Protein AF-A0A1N7HZ70-F1 (afdb_monomer_lite)

Organism: NCBI:txid297244

Structure (mmCIF, N/CA/C/O backbone):
data_AF-A0A1N7HZ70-F1
#
_entry.id   AF-A0A1N7HZ70-F1
#
loop_
_atom_site.group_PDB
_atom_site.id
_atom_site.type_symbol
_atom_site.label_atom_id
_atom_site.label_alt_id
_atom_site.label_comp_id
_atom_site.label_asym_id
_atom_site.label_entity_id
_atom_site.label_seq_id
_atom_site.pdbx_PDB_ins_code
_atom_site.Cartn_x
_atom_site.Cartn_y
_atom_site.Cartn_z
_atom_site.occupancy
_atom_site.B_iso_or_equiv
_atom_site.auth_seq_id
_atom_site.auth_comp_id
_atom_site.auth_asym_id
_atom_site.auth_atom_id
_atom_site.pdbx_PDB_model_num
ATOM 1 N N . MET A 1 1 ? 10.809 -0.707 -25.237 1.00 49.06 1 MET A N 1
ATOM 2 C CA . MET A 1 1 ? 11.426 -2.054 -25.265 1.00 49.06 1 MET A CA 1
ATOM 3 C C . MET A 1 1 ? 12.940 -1.877 -25.260 1.00 49.06 1 MET A C 1
ATOM 5 O O . MET A 1 1 ? 13.448 -1.190 -26.133 1.00 49.06 1 MET A O 1
ATOM 9 N N . ASN A 1 2 ? 13.636 -2.346 -24.221 1.00 50.31 2 ASN A N 1
ATOM 10 C CA . ASN A 1 2 ? 15.027 -1.954 -23.946 1.00 50.31 2 ASN A CA 1
ATOM 11 C C . ASN A 1 2 ? 16.032 -2.781 -24.780 1.00 50.31 2 ASN A C 1
ATOM 13 O O . ASN A 1 2 ? 15.792 -3.960 -25.032 1.00 50.31 2 ASN A O 1
ATOM 17 N N . PHE A 1 3 ? 17.158 -2.195 -25.198 1.00 44.47 3 PHE A N 1
ATOM 18 C CA . PHE A 1 3 ? 18.121 -2.816 -26.132 1.00 44.47 3 PHE A CA 1
ATOM 19 C C . PHE A 1 3 ? 18.704 -4.144 -25.607 1.00 44.47 3 PHE A C 1
ATOM 21 O O . PHE A 1 3 ? 18.918 -5.093 -26.362 1.00 44.47 3 PHE A O 1
ATOM 28 N N . LEU A 1 4 ? 18.863 -4.253 -24.285 1.00 51.62 4 LEU A N 1
ATOM 29 C CA . LEU A 1 4 ? 19.286 -5.480 -23.601 1.00 51.62 4 LEU A CA 1
ATOM 30 C C . LEU A 1 4 ? 18.269 -6.626 -23.745 1.00 51.62 4 LEU A C 1
ATOM 32 O O . LEU A 1 4 ? 18.661 -7.782 -23.876 1.00 51.62 4 LEU A O 1
ATOM 36 N N . PHE A 1 5 ? 16.974 -6.309 -23.800 1.00 54.50 5 PHE A N 1
ATOM 37 C CA . PHE A 1 5 ? 15.899 -7.290 -23.970 1.00 54.50 5 PHE A CA 1
ATOM 38 C C . PHE A 1 5 ? 15.893 -7.880 -25.388 1.00 54.50 5 PHE A C 1
ATOM 40 O O . PHE A 1 5 ? 15.730 -9.084 -25.568 1.00 54.50 5 PHE A O 1
ATOM 47 N N . VAL A 1 6 ? 16.163 -7.047 -26.399 1.00 58.22 6 VAL A N 1
ATOM 48 C CA . VAL A 1 6 ? 16.262 -7.489 -27.801 1.00 58.22 6 VAL A CA 1
ATOM 49 C C . VAL A 1 6 ? 17.454 -8.432 -28.001 1.00 58.22 6 VAL A C 1
ATOM 51 O O . VAL A 1 6 ? 17.326 -9.445 -28.685 1.00 58.22 6 VAL A O 1
ATOM 54 N N . ASN A 1 7 ? 18.597 -8.147 -27.371 1.00 52.94 7 ASN A N 1
ATOM 55 C CA . ASN A 1 7 ? 19.783 -9.006 -27.462 1.00 52.94 7 ASN A CA 1
ATOM 56 C C . ASN A 1 7 ? 19.639 -10.315 -26.673 1.00 52.94 7 ASN A C 1
ATOM 58 O O . ASN A 1 7 ? 20.138 -11.349 -27.114 1.00 52.94 7 ASN A O 1
ATOM 62 N N . TYR A 1 8 ? 18.915 -10.303 -25.552 1.00 56.62 8 TYR A N 1
ATOM 63 C CA . TYR A 1 8 ? 18.588 -11.521 -24.810 1.00 56.62 8 TYR A CA 1
ATOM 64 C C . TYR A 1 8 ? 17.701 -12.465 -25.637 1.00 56.62 8 TYR A C 1
ATOM 66 O O . TYR A 1 8 ? 18.025 -13.641 -25.788 1.00 56.62 8 TYR A O 1
ATOM 74 N N . ILE A 1 9 ? 16.647 -11.939 -26.274 1.00 57.56 9 ILE A N 1
ATOM 75 C CA . ILE A 1 9 ? 15.760 -12.740 -27.134 1.00 57.56 9 ILE A CA 1
ATOM 76 C C . ILE A 1 9 ? 16.488 -13.261 -28.379 1.00 57.56 9 ILE A C 1
ATOM 78 O O . ILE A 1 9 ? 16.2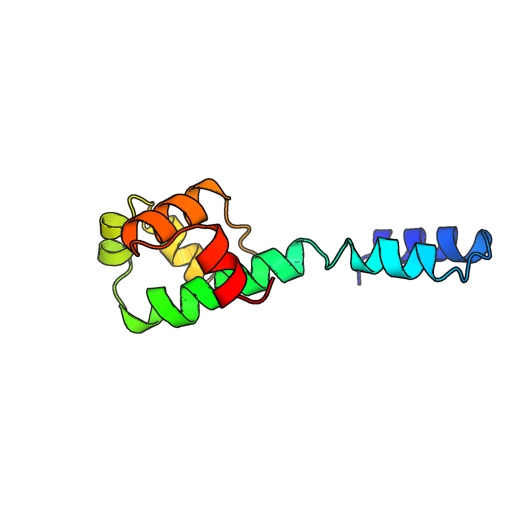98 -14.417 -28.758 1.00 57.56 9 ILE A O 1
ATOM 82 N N . LYS A 1 10 ? 17.371 -12.460 -28.991 1.00 55.66 10 LYS A N 1
ATOM 83 C CA . LYS A 1 10 ? 18.198 -12.927 -30.115 1.00 55.66 10 LYS A CA 1
ATOM 84 C C . LYS A 1 10 ? 19.112 -14.093 -29.727 1.00 55.66 10 LYS A C 1
ATOM 86 O O . LYS A 1 10 ? 19.223 -15.032 -30.504 1.00 55.66 10 LYS A O 1
ATOM 91 N N . ASN A 1 11 ? 19.708 -14.073 -28.533 1.00 53.09 11 ASN A N 1
ATOM 92 C CA . ASN A 1 11 ? 20.528 -15.189 -28.047 1.00 53.09 11 ASN A CA 1
ATOM 93 C C . ASN A 1 11 ? 19.704 -16.449 -27.723 1.00 53.09 11 ASN A C 1
ATOM 95 O O . ASN A 1 11 ? 20.196 -17.558 -27.907 1.00 53.09 11 ASN A O 1
ATOM 99 N N . ILE A 1 12 ? 18.445 -16.301 -27.302 1.00 52.47 12 ILE A N 1
ATOM 100 C CA . ILE A 1 12 ? 17.541 -17.433 -27.034 1.00 52.47 12 ILE A CA 1
ATOM 101 C C . ILE A 1 12 ? 17.091 -18.125 -28.326 1.00 52.47 12 ILE A C 1
ATOM 103 O O . ILE A 1 12 ? 17.045 -19.353 -28.383 1.00 52.47 12 ILE A O 1
ATOM 107 N N . LEU A 1 13 ? 16.800 -17.360 -29.382 1.00 50.25 13 LEU A N 1
ATOM 108 C CA . LEU A 1 13 ? 16.359 -17.914 -30.668 1.00 50.25 13 LEU A CA 1
ATOM 109 C C . LEU A 1 13 ? 17.444 -18.749 -31.375 1.00 50.25 13 LEU A C 1
ATOM 111 O O . LEU A 1 13 ? 17.103 -19.616 -32.173 1.00 50.25 13 LEU A O 1
ATOM 115 N N . ILE A 1 14 ? 18.728 -18.546 -31.051 1.00 53.72 14 ILE A N 1
ATOM 116 C CA . ILE A 1 14 ? 19.850 -19.339 -31.590 1.00 53.72 14 ILE A CA 1
ATOM 117 C C . ILE A 1 14 ? 19.877 -20.767 -31.007 1.00 53.72 14 ILE A C 1
ATOM 119 O O . ILE A 1 14 ? 20.376 -21.681 -31.657 1.00 53.72 14 ILE A O 1
ATOM 123 N N . PHE A 1 15 ? 19.301 -20.994 -29.820 1.00 49.72 15 PHE A N 1
ATOM 124 C CA . PHE A 1 15 ? 19.361 -22.286 -29.120 1.00 49.72 15 PHE A CA 1
ATOM 125 C C . PHE A 1 15 ? 18.147 -23.206 -29.329 1.00 49.72 15 PHE A C 1
ATOM 127 O O . PHE A 1 15 ? 18.128 -24.304 -28.783 1.00 49.72 15 PHE A O 1
ATOM 134 N N . GLY A 1 16 ? 17.149 -22.815 -30.129 1.00 49.88 16 GLY A N 1
ATOM 135 C CA . GLY A 1 16 ? 16.119 -23.746 -30.615 1.00 49.88 16 GLY A CA 1
ATOM 136 C C . GLY A 1 16 ? 15.247 -24.430 -29.548 1.00 49.88 16 GLY A C 1
ATOM 137 O O . GLY A 1 16 ? 14.753 -25.526 -29.791 1.00 49.88 16 GLY A O 1
ATOM 138 N N . PHE A 1 17 ? 15.018 -23.822 -28.381 1.00 49.28 17 PHE A N 1
ATOM 139 C CA . PHE A 1 17 ? 14.158 -24.408 -27.343 1.00 49.28 17 PHE A CA 1
ATOM 140 C C . PHE A 1 17 ? 12.756 -23.784 -27.331 1.00 49.28 17 PHE A C 1
ATOM 142 O O . PHE A 1 17 ? 12.451 -22.924 -26.509 1.00 49.28 17 PHE A O 1
ATOM 149 N N . GLN A 1 18 ? 11.854 -24.280 -28.184 1.00 57.50 18 GLN A N 1
ATOM 150 C CA . GLN A 1 18 ? 10.412 -24.207 -27.908 1.00 57.50 18 GLN A CA 1
ATOM 151 C C . GLN A 1 18 ? 10.034 -25.312 -26.912 1.00 57.50 18 GLN A C 1
ATOM 153 O O . GLN A 1 18 ? 9.374 -26.284 -27.262 1.00 57.50 18 GLN A O 1
ATOM 158 N N . SER A 1 19 ? 10.514 -25.213 -25.669 1.00 58.25 19 SER A N 1
ATOM 159 C CA . SER A 1 19 ? 10.091 -26.134 -24.610 1.00 58.25 19 SER A CA 1
ATOM 160 C C . SER A 1 19 ? 9.084 -25.456 -23.686 1.00 58.25 19 SER A C 1
ATOM 162 O O . SER A 1 19 ? 9.304 -24.340 -23.214 1.00 58.25 19 SER A O 1
ATOM 164 N N . GLU A 1 20 ? 8.004 -26.168 -23.371 1.00 59.16 20 GLU A N 1
ATOM 165 C CA . GLU A 1 20 ? 7.035 -25.828 -22.316 1.00 59.16 20 GLU A CA 1
ATOM 166 C C . GLU A 1 20 ? 7.719 -25.511 -20.971 1.00 59.16 20 GLU A C 1
ATOM 168 O O . GLU A 1 20 ? 7.230 -24.711 -20.178 1.00 59.16 20 GLU A O 1
ATOM 173 N N . ILE A 1 21 ? 8.896 -26.097 -20.721 1.00 62.69 21 ILE A N 1
ATOM 174 C CA . ILE A 1 21 ? 9.731 -25.831 -19.543 1.00 62.69 21 ILE A CA 1
ATOM 175 C C . ILE A 1 21 ? 10.261 -24.395 -19.550 1.00 62.69 21 ILE A C 1
ATOM 177 O O . ILE A 1 21 ? 10.201 -23.730 -18.520 1.00 62.69 21 ILE A O 1
ATOM 181 N N . PHE A 1 22 ? 10.731 -23.887 -20.692 1.00 58.12 22 PHE A N 1
ATOM 182 C CA . PHE A 1 22 ? 11.203 -22.506 -20.797 1.00 58.12 22 PHE A CA 1
ATOM 183 C C . PHE A 1 22 ? 10.052 -21.512 -20.606 1.00 58.12 22 PHE A C 1
ATOM 185 O O . PHE A 1 22 ? 10.201 -20.558 -19.853 1.00 58.12 22 PHE A O 1
ATOM 192 N N . LEU A 1 23 ? 8.872 -21.786 -21.178 1.00 54.41 23 LEU A N 1
ATOM 193 C CA . LEU A 1 23 ? 7.665 -20.983 -20.936 1.00 54.41 23 LEU A CA 1
ATOM 194 C C . LEU A 1 23 ? 7.231 -21.019 -19.463 1.00 54.41 23 LEU A C 1
ATOM 196 O O . LEU A 1 23 ? 6.891 -19.981 -18.907 1.00 54.41 23 LEU A O 1
ATOM 200 N N . ARG A 1 24 ? 7.304 -22.173 -18.787 1.00 55.06 24 ARG A N 1
ATOM 201 C CA . ARG A 1 24 ? 7.035 -22.284 -17.340 1.00 55.06 24 ARG A CA 1
ATOM 202 C C . ARG A 1 24 ? 8.065 -21.554 -16.480 1.00 55.06 24 ARG A C 1
ATOM 204 O O . ARG A 1 24 ? 7.681 -20.951 -15.486 1.00 55.06 24 ARG A O 1
ATOM 211 N N . ILE A 1 25 ? 9.342 -21.562 -16.862 1.00 59.31 25 ILE A N 1
ATOM 212 C CA . ILE A 1 25 ? 10.395 -20.784 -16.192 1.00 59.31 25 ILE A CA 1
ATOM 213 C C . ILE A 1 25 ? 10.187 -19.285 -16.436 1.00 59.31 25 ILE A C 1
ATOM 215 O O . ILE A 1 25 ? 10.272 -18.508 -15.494 1.00 59.31 25 ILE A O 1
ATOM 219 N N . CYS A 1 26 ? 9.818 -18.865 -17.646 1.00 54.09 26 CYS A N 1
ATOM 220 C CA . CYS A 1 26 ? 9.418 -17.484 -17.916 1.00 54.09 26 CYS A CA 1
ATOM 221 C C . CYS A 1 26 ? 8.157 -17.080 -17.136 1.00 54.09 26 CYS A C 1
ATOM 223 O O . CYS A 1 26 ? 8.101 -15.963 -16.644 1.00 54.09 26 CYS A O 1
ATOM 225 N N . ASN A 1 27 ? 7.190 -17.983 -16.949 1.00 51.88 27 ASN A N 1
ATOM 226 C CA . ASN A 1 27 ? 5.995 -17.746 -16.129 1.00 51.88 27 ASN A CA 1
ATOM 227 C C . ASN A 1 27 ? 6.283 -17.760 -14.614 1.00 51.88 27 ASN A C 1
ATOM 229 O O . ASN A 1 27 ? 5.534 -17.153 -13.856 1.00 51.88 27 ASN A O 1
ATOM 233 N N . LEU A 1 28 ? 7.367 -18.405 -14.157 1.00 53.75 28 LEU A N 1
ATOM 234 C CA . LEU A 1 28 ? 7.899 -18.230 -12.794 1.00 53.75 28 LEU A CA 1
ATOM 235 C C . LEU A 1 28 ? 8.461 -16.813 -12.589 1.00 53.75 28 LEU A C 1
ATOM 237 O O . LEU A 1 28 ? 8.472 -16.311 -11.469 1.00 53.75 28 LEU A O 1
ATOM 241 N N . PHE A 1 29 ? 8.864 -16.151 -13.675 1.00 50.59 29 PHE A N 1
ATOM 242 C CA . PHE A 1 29 ? 9.129 -14.720 -13.737 1.00 50.59 29 PHE A CA 1
ATOM 243 C C . PHE A 1 29 ? 7.931 -13.985 -14.354 1.00 50.59 29 PHE A C 1
ATOM 245 O O . PHE A 1 29 ? 8.106 -13.242 -15.322 1.00 50.59 29 PHE A O 1
ATOM 252 N N . VAL A 1 30 ? 6.723 -14.092 -13.768 1.00 55.12 30 VAL A N 1
ATOM 253 C CA . VAL A 1 30 ? 5.849 -12.898 -13.748 1.00 55.12 30 VAL A CA 1
ATOM 254 C C . VAL A 1 30 ? 6.794 -11.769 -13.352 1.00 55.12 30 VAL A C 1
ATOM 256 O O . VAL A 1 30 ? 7.392 -11.879 -12.275 1.00 55.12 30 VAL A O 1
ATOM 259 N N . PRO A 1 31 ? 7.102 -10.808 -14.245 1.00 63.41 31 PRO A N 1
ATOM 260 C CA . PRO A 1 31 ? 8.277 -9.978 -14.045 1.00 63.41 31 PRO A CA 1
ATOM 261 C C . PRO A 1 31 ? 8.095 -9.333 -12.679 1.00 63.41 31 PRO A C 1
ATOM 263 O O . PRO A 1 31 ? 7.017 -8.811 -12.425 1.00 63.41 31 PRO A O 1
ATOM 266 N N . MET A 1 32 ? 9.068 -9.433 -11.762 1.00 62.91 32 MET A N 1
ATOM 267 C CA . MET A 1 32 ? 8.896 -8.942 -10.378 1.00 62.91 32 MET A CA 1
ATOM 268 C C . MET A 1 32 ? 8.341 -7.505 -10.327 1.00 62.91 32 MET A C 1
ATOM 270 O O . MET A 1 32 ? 7.679 -7.121 -9.368 1.00 62.91 32 MET A O 1
ATOM 274 N N . ILE A 1 33 ? 8.565 -6.747 -11.403 1.00 74.69 33 ILE A N 1
ATOM 275 C CA . ILE A 1 33 ? 7.975 -5.446 -11.720 1.00 74.69 33 ILE A CA 1
ATOM 276 C C . ILE A 1 33 ? 6.434 -5.468 -11.698 1.00 74.69 33 ILE A C 1
ATOM 278 O O . ILE A 1 33 ? 5.838 -4.615 -11.053 1.00 74.69 33 ILE A O 1
ATOM 282 N N . GLU A 1 34 ? 5.793 -6.437 -12.347 1.00 84.94 34 GLU A N 1
ATOM 283 C CA . GLU A 1 34 ? 4.336 -6.607 -12.409 1.00 84.94 34 GLU A CA 1
ATOM 284 C C . GLU A 1 34 ? 3.746 -6.944 -11.035 1.00 84.94 34 GLU A C 1
ATOM 286 O O . GLU A 1 34 ? 2.762 -6.342 -10.611 1.00 84.94 34 GLU A O 1
ATOM 291 N N . ALA A 1 35 ? 4.379 -7.856 -10.288 1.00 89.06 35 ALA A N 1
ATOM 292 C CA . ALA A 1 35 ? 3.948 -8.188 -8.929 1.00 89.06 35 ALA A CA 1
ATOM 293 C C . ALA A 1 35 ? 4.082 -6.978 -7.989 1.00 89.06 35 ALA A C 1
ATOM 295 O O . ALA A 1 35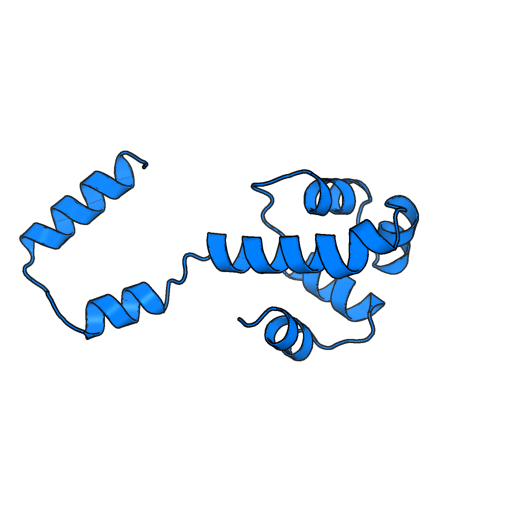 ? 3.145 -6.650 -7.261 1.00 89.06 35 ALA A O 1
ATOM 296 N N . ASN A 1 36 ? 5.214 -6.267 -8.047 1.00 93.56 36 ASN A N 1
ATOM 297 C CA . ASN A 1 36 ? 5.403 -5.020 -7.310 1.00 93.56 36 ASN A CA 1
ATOM 298 C C . ASN A 1 36 ? 4.338 -3.984 -7.692 1.00 93.56 36 ASN A C 1
ATOM 300 O O . ASN A 1 36 ? 3.758 -3.355 -6.809 1.00 93.56 36 ASN A O 1
ATOM 304 N N . ARG A 1 37 ? 4.047 -3.819 -8.988 1.00 94.75 37 ARG A N 1
ATOM 305 C CA . ARG A 1 37 ? 3.070 -2.833 -9.456 1.00 94.75 37 ARG A CA 1
ATOM 306 C C . ARG A 1 37 ? 1.676 -3.126 -8.909 1.00 94.75 37 ARG A C 1
ATOM 308 O O . ARG A 1 37 ? 1.084 -2.224 -8.317 1.00 94.75 37 ARG A O 1
ATOM 315 N N . LYS A 1 38 ? 1.224 -4.384 -8.985 1.00 96.00 38 LYS A N 1
ATOM 316 C CA . LYS A 1 38 ? -0.048 -4.838 -8.397 1.00 96.00 38 LYS A CA 1
ATOM 317 C C . LYS A 1 38 ? -0.127 -4.577 -6.897 1.00 96.00 38 LYS A C 1
ATOM 319 O O . LYS A 1 38 ? -1.132 -4.068 -6.415 1.00 96.00 38 LYS A O 1
ATOM 324 N N . ILE A 1 39 ? 0.944 -4.875 -6.157 1.00 97.38 39 ILE A N 1
ATOM 325 C CA . ILE A 1 39 ? 1.022 -4.610 -4.713 1.00 97.38 39 ILE A CA 1
ATOM 326 C C . ILE A 1 39 ? 0.856 -3.113 -4.425 1.00 97.38 39 ILE A C 1
ATOM 328 O O . ILE A 1 39 ? 0.057 -2.738 -3.567 1.00 97.38 39 ILE A O 1
ATOM 332 N N . VAL A 1 40 ? 1.614 -2.250 -5.111 1.00 98.19 40 VAL A N 1
ATOM 333 C CA . VAL A 1 40 ? 1.583 -0.803 -4.848 1.00 98.19 40 VAL A CA 1
ATOM 334 C C . VAL A 1 40 ? 0.235 -0.202 -5.249 1.00 98.19 40 VAL A C 1
ATOM 336 O O . VAL A 1 40 ? -0.290 0.620 -4.504 1.00 98.19 40 VAL A O 1
ATOM 339 N N . GLU A 1 41 ? -0.346 -0.620 -6.377 1.00 97.94 41 GLU A N 1
ATOM 340 C CA . GLU A 1 41 ? -1.682 -0.173 -6.809 1.00 97.94 41 GLU A CA 1
ATOM 341 C C . GLU A 1 41 ? -2.768 -0.607 -5.839 1.00 97.94 41 GLU A C 1
ATOM 343 O O . GLU A 1 41 ? -3.546 0.235 -5.411 1.00 97.94 41 GLU A O 1
ATOM 348 N N . PHE A 1 42 ? -2.758 -1.865 -5.394 1.00 98.56 42 PHE A N 1
ATOM 349 C CA . PHE A 1 42 ? -3.711 -2.335 -4.394 1.00 98.56 42 PHE A CA 1
ATOM 350 C C . PHE A 1 42 ? -3.644 -1.485 -3.118 1.00 98.56 42 PHE A C 1
ATOM 352 O O . PHE A 1 42 ? -4.657 -0.984 -2.640 1.00 98.56 42 PHE A O 1
ATOM 359 N N . ILE A 1 43 ? -2.439 -1.270 -2.573 1.00 98.62 43 ILE A N 1
ATOM 360 C CA . ILE A 1 43 ? -2.253 -0.445 -1.368 1.00 98.62 43 ILE A CA 1
ATOM 361 C C . ILE A 1 43 ? -2.750 0.987 -1.613 1.00 98.62 43 ILE A C 1
ATOM 363 O O . ILE A 1 43 ? -3.402 1.574 -0.744 1.00 98.62 43 ILE A O 1
ATOM 367 N N . ARG A 1 44 ? -2.436 1.563 -2.778 1.00 98.69 44 ARG A N 1
ATOM 368 C CA . ARG A 1 44 ? -2.855 2.914 -3.158 1.00 98.69 44 ARG A CA 1
ATOM 369 C C . ARG A 1 44 ? -4.377 3.025 -3.210 1.00 98.69 44 ARG A C 1
ATOM 371 O O . ARG A 1 44 ? -4.930 3.888 -2.530 1.00 98.69 44 ARG A O 1
ATOM 378 N N . ASP A 1 45 ? -5.017 2.174 -3.999 1.00 98.50 45 ASP A N 1
ATOM 379 C CA . ASP A 1 45 ? -6.423 2.301 -4.383 1.00 98.50 45 ASP A CA 1
ATOM 380 C C . ASP A 1 45 ? -7.359 1.877 -3.252 1.00 98.50 45 ASP A C 1
ATOM 382 O O . ASP A 1 45 ? -8.348 2.556 -2.988 1.00 98.50 45 ASP A O 1
ATOM 386 N N . GLU A 1 46 ? -6.997 0.833 -2.505 1.00 98.31 46 GLU A N 1
ATOM 387 C CA . GLU A 1 46 ? -7.835 0.320 -1.421 1.00 98.31 46 GLU A CA 1
ATOM 388 C C . GLU A 1 46 ? -7.609 1.055 -0.099 1.00 98.31 46 GLU A C 1
ATOM 390 O O . GLU A 1 46 ? -8.520 1.150 0.728 1.00 98.31 46 GLU A O 1
ATOM 395 N N . TRP A 1 47 ? -6.395 1.559 0.163 1.00 98.12 47 TRP A N 1
ATOM 396 C CA . TRP A 1 47 ? -6.045 2.032 1.507 1.00 98.12 47 TRP A CA 1
ATOM 397 C C . TRP A 1 47 ? -5.536 3.470 1.589 1.00 98.12 47 TRP A C 1
ATOM 399 O O . TRP A 1 47 ? -5.888 4.153 2.552 1.00 98.12 47 TRP A O 1
ATOM 409 N N . VAL A 1 48 ? -4.723 3.944 0.641 1.00 98.19 48 VAL A N 1
ATOM 410 C CA . VAL A 1 48 ? -4.164 5.310 0.707 1.00 98.19 48 VAL A CA 1
ATOM 411 C C . VAL A 1 48 ? -5.166 6.345 0.198 1.00 98.19 48 VAL A C 1
ATOM 413 O O . VAL A 1 48 ? -5.449 7.315 0.903 1.00 98.19 48 VAL A O 1
ATOM 416 N N . ILE A 1 49 ? -5.717 6.147 -1.005 1.00 97.88 49 ILE A N 1
ATOM 417 C CA . ILE A 1 49 ? -6.677 7.073 -1.624 1.00 97.88 49 ILE A CA 1
ATOM 418 C C . ILE A 1 49 ? -7.942 7.215 -0.765 1.00 97.88 49 ILE A C 1
ATOM 420 O O . ILE A 1 49 ? -8.299 8.359 -0.478 1.00 97.88 49 ILE A O 1
ATOM 424 N N . PRO A 1 50 ? -8.578 6.130 -0.272 1.00 98.12 50 PRO A N 1
ATOM 425 C CA . PRO A 1 50 ? -9.804 6.258 0.516 1.00 98.12 50 PRO A CA 1
ATOM 426 C C . PRO A 1 50 ? -9.600 6.969 1.856 1.00 98.12 50 PRO A C 1
ATOM 428 O O . PRO A 1 50 ? -10.497 7.667 2.320 1.00 98.12 50 PRO A O 1
ATOM 431 N N . LEU A 1 51 ? -8.421 6.835 2.479 1.00 97.12 51 LEU A N 1
ATOM 432 C CA . LEU A 1 51 ? -8.109 7.575 3.705 1.00 97.12 51 LEU A CA 1
ATOM 433 C C . LEU A 1 51 ? -7.883 9.072 3.432 1.00 97.12 51 LEU A C 1
ATOM 435 O O . LEU A 1 51 ? -8.157 9.898 4.300 1.00 97.12 51 LEU A O 1
ATOM 439 N N . ASN A 1 52 ? -7.354 9.416 2.251 1.00 94.69 52 ASN A N 1
ATOM 440 C CA . ASN A 1 52 ? -7.071 10.781 1.795 1.00 94.69 52 ASN A CA 1
ATOM 441 C C . ASN A 1 52 ? -6.291 11.651 2.807 1.00 94.69 52 ASN A C 1
ATOM 443 O O . ASN A 1 52 ? -6.482 12.862 2.910 1.00 94.69 52 ASN A O 1
ATOM 447 N N . ASN A 1 53 ? -5.400 11.031 3.581 1.00 98.00 53 ASN A N 1
ATOM 448 C CA . ASN A 1 53 ? -4.548 11.722 4.542 1.00 98.00 53 ASN A CA 1
ATOM 449 C C . ASN A 1 53 ? -3.207 10.992 4.667 1.00 98.00 53 ASN A C 1
ATOM 451 O O . ASN A 1 53 ? -3.092 9.975 5.356 1.00 98.00 53 ASN A O 1
ATOM 455 N N . ASN A 1 54 ? -2.186 11.523 3.992 1.00 98.12 54 ASN A N 1
ATOM 456 C CA . ASN A 1 54 ? -0.876 10.882 3.902 1.00 98.12 54 ASN A CA 1
ATOM 457 C C . ASN A 1 54 ? -0.181 10.781 5.264 1.00 98.12 54 ASN A C 1
ATOM 459 O O . ASN A 1 54 ? 0.367 9.731 5.592 1.00 98.12 54 ASN A O 1
ATOM 463 N N . SER A 1 55 ? -0.216 11.852 6.062 1.00 98.44 55 SER A N 1
ATOM 464 C CA . SER A 1 55 ? 0.439 11.894 7.373 1.00 98.44 55 SER A CA 1
ATOM 465 C C . SER A 1 55 ? -0.218 10.917 8.347 1.00 98.44 55 SER A C 1
ATOM 467 O O . SER A 1 55 ? 0.477 10.198 9.059 1.00 98.44 55 SER A O 1
ATOM 469 N N . LYS A 1 56 ? -1.554 10.817 8.332 1.00 98.50 56 LYS A N 1
ATOM 470 C CA . LYS A 1 56 ? -2.270 9.824 9.140 1.00 98.50 56 LYS A CA 1
ATOM 471 C C . LYS A 1 56 ? -1.932 8.398 8.709 1.00 98.50 56 LYS A C 1
ATOM 473 O O . LYS A 1 56 ? -1.606 7.584 9.565 1.00 98.50 56 LYS A O 1
ATOM 478 N N . PHE A 1 57 ? -1.945 8.107 7.405 1.00 98.62 57 PHE A N 1
ATOM 479 C CA . PHE A 1 57 ? -1.564 6.782 6.908 1.00 98.62 57 PHE A CA 1
ATOM 480 C C . PHE A 1 57 ? -0.146 6.402 7.352 1.00 98.62 57 PHE A C 1
ATOM 482 O O . PHE A 1 57 ? 0.096 5.275 7.777 1.00 98.62 57 PHE A O 1
ATOM 489 N N . ALA A 1 58 ? 0.783 7.353 7.260 1.00 98.62 58 ALA A N 1
ATOM 490 C CA . ALA A 1 58 ? 2.174 7.184 7.648 1.00 98.62 58 ALA A CA 1
ATOM 491 C C . ALA A 1 58 ? 2.320 6.832 9.136 1.00 98.62 58 ALA A C 1
ATOM 493 O O . ALA A 1 58 ? 2.987 5.854 9.473 1.00 98.62 58 ALA A O 1
ATOM 494 N N . LEU A 1 59 ? 1.638 7.581 10.009 1.00 98.56 59 LEU A N 1
ATOM 495 C CA . LEU A 1 59 ? 1.637 7.355 11.455 1.00 98.56 59 LEU A CA 1
ATOM 496 C C . LEU A 1 59 ? 1.000 6.013 11.831 1.00 98.56 59 LEU A C 1
ATOM 498 O O . LEU A 1 59 ? 1.619 5.235 12.553 1.00 98.56 59 LEU A O 1
ATOM 502 N N . ASP A 1 60 ? -0.186 5.714 11.293 1.00 98.44 60 ASP A N 1
ATOM 503 C CA . ASP A 1 60 ? -0.940 4.492 11.609 1.00 98.44 60 ASP A CA 1
ATOM 504 C C . ASP A 1 60 ? -0.159 3.211 11.234 1.00 98.44 60 ASP A C 1
ATOM 506 O O . ASP A 1 60 ? -0.338 2.165 11.856 1.00 98.44 60 ASP A O 1
ATOM 510 N N . HIS A 1 61 ? 0.737 3.288 10.240 1.00 98.44 61 HIS A N 1
ATOM 511 C CA . HIS A 1 61 ? 1.530 2.151 9.760 1.00 98.44 61 HIS A CA 1
ATOM 512 C C . HIS A 1 61 ? 3.035 2.282 10.050 1.00 98.44 61 HIS A C 1
ATOM 514 O O . HIS A 1 61 ? 3.815 1.466 9.565 1.00 98.44 61 HIS A O 1
ATOM 520 N N . ASN A 1 62 ? 3.471 3.272 10.836 1.00 98.00 62 ASN A N 1
ATOM 521 C CA . ASN A 1 62 ? 4.883 3.504 11.171 1.00 98.00 62 ASN A CA 1
ATOM 522 C C . ASN A 1 62 ? 5.816 3.534 9.934 1.00 98.00 62 ASN A C 1
ATOM 524 O O . ASN A 1 62 ? 6.832 2.832 9.864 1.00 98.00 62 ASN A O 1
ATOM 528 N N . ILE A 1 63 ? 5.450 4.313 8.918 1.00 98.38 63 ILE A N 1
ATOM 529 C CA . ILE A 1 63 ? 6.250 4.553 7.705 1.00 98.38 63 ILE A CA 1
ATOM 530 C C . ILE A 1 63 ? 6.403 6.055 7.469 1.00 98.38 63 ILE A C 1
ATOM 532 O O . ILE A 1 63 ? 5.647 6.850 8.012 1.00 98.38 63 ILE A O 1
ATOM 536 N N . ASP A 1 64 ? 7.356 6.461 6.632 1.00 98.25 64 ASP A N 1
ATOM 537 C CA . ASP A 1 64 ? 7.517 7.880 6.305 1.00 98.25 64 ASP A CA 1
ATOM 538 C C . ASP A 1 64 ? 6.382 8.380 5.406 1.00 98.25 64 ASP A C 1
ATOM 540 O O . ASP A 1 64 ? 6.000 7.714 4.441 1.00 98.25 64 ASP A O 1
ATOM 544 N N . GLU A 1 65 ? 5.928 9.617 5.610 1.00 98.31 65 GLU A N 1
ATOM 545 C CA . GLU A 1 65 ? 4.949 10.247 4.712 1.00 98.31 65 GLU A CA 1
ATOM 546 C C . GLU A 1 65 ? 5.448 10.293 3.256 1.00 98.31 65 GLU A C 1
ATOM 548 O O . GLU A 1 65 ? 4.678 10.099 2.315 1.00 98.31 65 GLU A O 1
ATOM 553 N N . LYS A 1 66 ? 6.764 10.450 3.047 1.00 98.44 66 LYS A N 1
ATOM 554 C CA . LYS A 1 66 ? 7.394 10.354 1.720 1.00 98.44 66 LYS A CA 1
ATOM 555 C C . LYS A 1 66 ? 7.147 8.994 1.055 1.00 98.44 66 LYS A C 1
ATOM 557 O O . LYS A 1 66 ? 7.021 8.919 -0.164 1.00 98.44 66 LYS A O 1
ATOM 562 N N . THR A 1 67 ? 7.087 7.917 1.831 1.00 98.56 67 THR A N 1
ATOM 563 C CA . THR A 1 67 ? 6.758 6.577 1.330 1.00 98.56 67 THR A CA 1
ATOM 564 C C . THR A 1 67 ? 5.302 6.507 0.887 1.00 98.56 67 THR A C 1
ATOM 566 O O . THR A 1 67 ? 5.039 5.989 -0.192 1.00 98.56 67 THR A O 1
ATOM 569 N N . VAL A 1 68 ? 4.379 7.115 1.636 1.00 98.75 68 VAL A N 1
ATOM 570 C CA . VAL A 1 68 ? 2.962 7.208 1.240 1.00 98.75 68 VAL A CA 1
ATOM 571 C C . VAL A 1 68 ? 2.797 7.984 -0.068 1.00 98.75 68 VAL A C 1
ATOM 573 O O . VAL A 1 68 ? 2.095 7.530 -0.966 1.00 98.75 68 VAL A O 1
ATOM 576 N N . ARG A 1 69 ? 3.508 9.109 -0.222 1.00 98.56 69 ARG A N 1
ATOM 577 C CA . ARG A 1 69 ? 3.513 9.885 -1.475 1.00 98.56 69 ARG A CA 1
ATOM 578 C C . ARG A 1 69 ? 4.042 9.071 -2.659 1.00 98.56 69 ARG A C 1
ATOM 580 O O . ARG A 1 69 ? 3.438 9.093 -3.718 1.00 98.56 69 ARG A O 1
ATOM 587 N N . ARG A 1 70 ? 5.114 8.289 -2.478 1.00 98.62 70 ARG A N 1
ATOM 588 C CA . ARG A 1 70 ? 5.618 7.387 -3.534 1.00 98.62 70 ARG A CA 1
ATOM 589 C C . ARG A 1 70 ? 4.615 6.293 -3.903 1.00 98.62 70 ARG A C 1
ATOM 591 O O . ARG A 1 70 ? 4.422 6.029 -5.078 1.00 98.62 70 ARG A O 1
ATOM 598 N N . ILE A 1 71 ? 3.936 5.694 -2.923 1.00 98.44 71 ILE A N 1
ATOM 599 C CA . ILE A 1 71 ? 2.866 4.717 -3.191 1.00 98.44 71 ILE A CA 1
ATOM 600 C C . ILE A 1 71 ? 1.752 5.343 -4.044 1.00 98.44 71 ILE A C 1
ATOM 602 O O . ILE A 1 71 ? 1.217 4.686 -4.935 1.00 98.44 71 ILE A O 1
ATOM 606 N N . LYS A 1 72 ? 1.416 6.608 -3.773 1.00 97.62 72 LYS A N 1
ATOM 607 C CA . LYS A 1 72 ? 0.340 7.325 -4.455 1.00 97.62 72 LYS A CA 1
ATOM 608 C C . LYS A 1 72 ? 0.715 7.773 -5.870 1.00 97.62 72 LYS A C 1
ATOM 610 O O . LYS A 1 72 ? -0.060 7.536 -6.792 1.00 97.62 72 LYS A O 1
ATOM 615 N N . ASP A 1 73 ? 1.886 8.389 -6.018 1.00 96.94 73 ASP A N 1
ATOM 616 C CA . ASP A 1 73 ? 2.208 9.228 -7.176 1.00 96.94 73 ASP A CA 1
ATOM 617 C C . ASP A 1 73 ? 3.381 8.695 -8.029 1.00 96.94 73 ASP A C 1
ATOM 619 O O . ASP A 1 73 ? 3.566 9.148 -9.154 1.00 96.94 73 ASP A O 1
ATOM 623 N N . ASP A 1 74 ? 4.193 7.752 -7.530 1.00 97.38 74 ASP A N 1
ATOM 624 C CA . ASP A 1 74 ? 5.355 7.218 -8.260 1.00 97.38 74 ASP A CA 1
ATOM 625 C C . ASP A 1 74 ? 5.011 5.891 -8.967 1.00 97.38 74 ASP A C 1
ATOM 627 O O . ASP A 1 74 ? 4.898 4.813 -8.370 1.00 97.38 74 ASP A O 1
ATOM 631 N N . GLU A 1 75 ? 4.853 5.980 -10.289 1.00 93.31 75 GLU A N 1
ATOM 632 C CA . GLU A 1 75 ? 4.511 4.865 -11.181 1.00 93.31 75 GLU A CA 1
ATOM 633 C C . GLU A 1 75 ? 5.569 3.752 -11.194 1.00 93.31 75 GLU A C 1
ATOM 635 O O . GLU A 1 75 ? 5.240 2.588 -11.436 1.00 93.31 75 GLU A O 1
ATOM 640 N N . ASN A 1 76 ? 6.824 4.074 -10.868 1.00 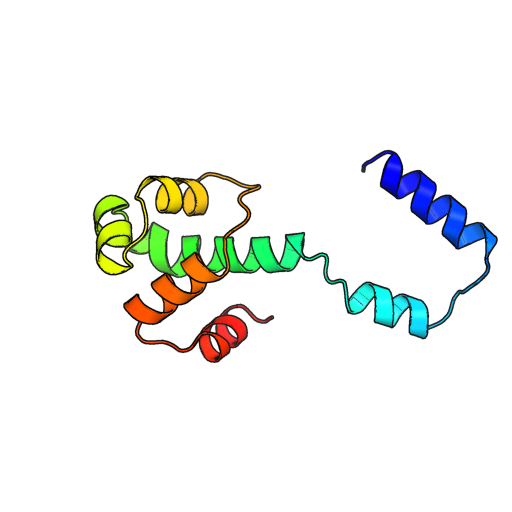94.12 76 ASN A N 1
ATOM 641 C CA . ASN A 1 76 ? 7.945 3.135 -10.894 1.00 94.12 76 ASN A CA 1
ATOM 642 C C . ASN A 1 76 ? 8.393 2.704 -9.490 1.00 94.12 76 ASN A C 1
ATOM 644 O O . ASN A 1 76 ? 9.393 1.987 -9.352 1.00 94.12 76 ASN A O 1
ATOM 648 N N . TYR A 1 77 ? 7.664 3.112 -8.447 1.00 96.94 77 TYR A N 1
ATOM 649 C CA . TYR A 1 77 ? 8.059 2.870 -7.069 1.00 96.94 77 TYR A CA 1
ATOM 650 C C . TYR A 1 77 ? 8.212 1.376 -6.762 1.00 96.94 77 TYR A C 1
ATOM 652 O O . TYR A 1 77 ? 7.279 0.590 -6.923 1.00 96.94 77 TYR A O 1
ATOM 660 N N . GLN A 1 78 ? 9.394 0.997 -6.272 1.00 95.50 78 GLN A N 1
ATOM 661 C CA . GLN A 1 78 ? 9.674 -0.345 -5.765 1.00 95.50 78 GLN A CA 1
ATOM 662 C C . GLN A 1 78 ? 9.479 -0.355 -4.250 1.00 95.50 78 GLN A C 1
ATOM 664 O O . GLN A 1 78 ? 10.257 0.254 -3.506 1.00 95.50 78 GLN A O 1
ATOM 669 N N . ILE A 1 79 ? 8.419 -1.016 -3.789 1.00 96.38 79 ILE A N 1
ATOM 670 C CA . ILE A 1 79 ? 8.092 -1.059 -2.367 1.00 96.38 79 ILE A CA 1
ATOM 671 C C . ILE A 1 79 ? 8.941 -2.120 -1.661 1.00 96.38 79 ILE A C 1
ATOM 673 O O . ILE A 1 79 ? 9.084 -3.252 -2.117 1.00 96.38 79 ILE A O 1
ATOM 677 N N . ALA A 1 80 ? 9.522 -1.758 -0.518 1.00 96.12 80 ALA A N 1
ATOM 678 C CA . ALA A 1 80 ? 10.273 -2.709 0.290 1.00 96.12 80 ALA A CA 1
ATOM 679 C C . ALA A 1 80 ? 9.317 -3.657 1.031 1.00 96.12 80 ALA A C 1
ATOM 681 O O . ALA A 1 80 ? 8.295 -3.223 1.565 1.00 96.12 80 ALA A O 1
ATOM 682 N N . LEU A 1 81 ? 9.696 -4.932 1.168 1.00 95.81 81 LEU A N 1
ATOM 683 C CA . LEU A 1 81 ? 8.911 -5.925 1.915 1.00 95.81 81 LEU A CA 1
ATOM 684 C C . LEU A 1 81 ? 8.588 -5.464 3.346 1.00 95.81 81 LEU A C 1
ATOM 686 O O . LEU A 1 81 ? 7.466 -5.634 3.814 1.00 95.81 81 LEU A O 1
ATOM 690 N N . LEU A 1 82 ? 9.542 -4.814 4.020 1.00 97.38 82 LEU A N 1
ATOM 691 C CA . LEU A 1 82 ? 9.338 -4.263 5.362 1.00 97.38 82 LEU A CA 1
ATOM 692 C C . LEU A 1 82 ? 8.192 -3.238 5.405 1.00 97.38 82 LEU A C 1
ATOM 694 O O . LEU A 1 82 ? 7.419 -3.223 6.361 1.00 97.38 82 LEU A O 1
ATOM 698 N N . THR A 1 83 ? 8.054 -2.400 4.375 1.00 98.56 83 THR 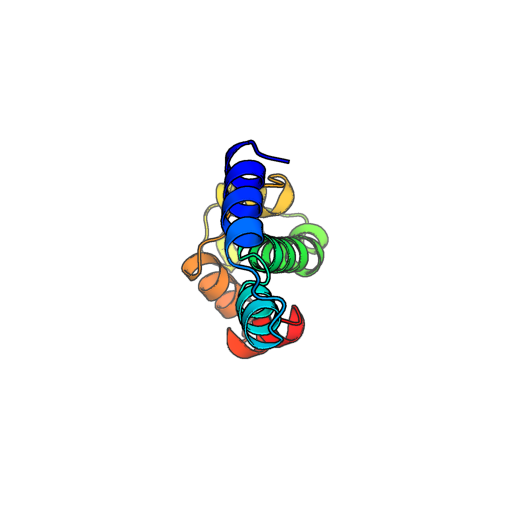A N 1
ATOM 699 C CA . THR A 1 83 ? 6.945 -1.444 4.256 1.00 98.56 83 THR A CA 1
ATOM 700 C C . THR A 1 83 ? 5.616 -2.182 4.128 1.00 98.56 83 THR A C 1
ATOM 702 O O . THR A 1 83 ? 4.675 -1.848 4.841 1.00 98.56 83 THR A O 1
ATOM 705 N N . ILE A 1 84 ? 5.551 -3.229 3.297 1.00 98.50 84 ILE A N 1
ATOM 706 C CA . ILE A 1 84 ? 4.350 -4.067 3.158 1.00 98.50 84 ILE A CA 1
ATOM 707 C C . ILE A 1 84 ? 3.984 -4.701 4.506 1.00 98.50 84 ILE A C 1
ATOM 709 O O . ILE A 1 84 ? 2.833 -4.625 4.926 1.00 98.50 84 ILE A O 1
ATOM 713 N N . MET A 1 85 ? 4.959 -5.277 5.218 1.00 98.25 85 MET A N 1
ATOM 714 C CA . MET A 1 85 ? 4.740 -5.906 6.526 1.00 98.25 85 MET A CA 1
ATOM 715 C C . MET A 1 85 ? 4.190 -4.920 7.559 1.00 98.25 85 MET A C 1
ATOM 717 O O . MET A 1 85 ? 3.256 -5.249 8.288 1.00 98.25 85 MET A O 1
ATOM 721 N N . ARG A 1 86 ? 4.736 -3.700 7.605 1.00 98.62 86 ARG A N 1
ATOM 722 C CA . ARG A 1 86 ? 4.251 -2.634 8.491 1.00 98.62 86 ARG A CA 1
ATOM 723 C C . ARG A 1 86 ? 2.822 -2.211 8.158 1.00 98.62 86 ARG A C 1
ATOM 725 O O . ARG A 1 86 ? 2.007 -2.050 9.064 1.00 98.62 86 ARG A O 1
ATOM 732 N N . ILE A 1 87 ? 2.498 -2.102 6.869 1.00 98.69 87 ILE A N 1
ATOM 733 C CA . ILE A 1 87 ? 1.134 -1.797 6.433 1.00 98.69 87 ILE A CA 1
ATOM 734 C C . ILE A 1 87 ? 0.175 -2.933 6.826 1.00 98.69 87 ILE A C 1
ATOM 736 O O . ILE A 1 87 ? -0.869 -2.675 7.419 1.00 98.69 87 ILE A O 1
ATOM 740 N N . CYS A 1 88 ? 0.550 -4.194 6.588 1.00 98.56 88 CYS A N 1
ATOM 741 C CA . CYS A 1 88 ? -0.248 -5.358 6.988 1.00 98.56 88 CYS A CA 1
ATOM 742 C C . CYS A 1 88 ? -0.504 -5.384 8.502 1.00 98.56 88 CYS A C 1
ATOM 744 O O . CYS A 1 88 ? -1.630 -5.631 8.931 1.00 98.56 88 CYS A O 1
ATOM 746 N N . HIS A 1 89 ? 0.515 -5.062 9.305 1.00 98.19 89 HIS A N 1
ATOM 747 C CA . HIS A 1 89 ? 0.388 -4.957 10.757 1.00 98.19 89 HIS A CA 1
ATOM 748 C C . HIS A 1 89 ? -0.627 -3.880 11.170 1.00 98.19 89 HIS A C 1
ATOM 750 O O . HIS A 1 89 ? -1.529 -4.169 11.951 1.00 98.19 89 HIS A O 1
ATOM 756 N N . GLY A 1 90 ? -0.543 -2.663 10.614 1.00 97.94 90 GLY A N 1
ATOM 757 C CA . GLY A 1 90 ? -1.520 -1.598 10.898 1.00 97.94 90 GLY A CA 1
ATOM 758 C C . GLY A 1 90 ? -2.944 -1.921 10.423 1.00 97.94 90 GLY A C 1
ATOM 759 O O . GLY A 1 90 ? -3.917 -1.465 11.018 1.00 97.94 90 GLY A O 1
ATOM 760 N N . LYS A 1 91 ? -3.083 -2.773 9.400 1.00 97.88 91 LYS A N 1
ATOM 761 C CA . LYS A 1 91 ? -4.369 -3.298 8.912 1.00 97.88 91 LYS A CA 1
ATOM 762 C C . LYS A 1 91 ? -4.861 -4.544 9.652 1.00 97.88 91 LYS A C 1
ATOM 764 O O . LYS A 1 91 ? -5.952 -5.017 9.349 1.00 97.88 91 LYS A O 1
ATOM 769 N N . ASN A 1 92 ? -4.088 -5.066 10.605 1.00 98.12 92 ASN A N 1
ATOM 770 C CA . ASN A 1 92 ? -4.371 -6.311 11.319 1.00 98.12 92 ASN A CA 1
ATOM 771 C C . ASN A 1 92 ? -4.629 -7.510 10.378 1.00 98.12 92 ASN A C 1
ATOM 773 O O . ASN A 1 92 ? -5.544 -8.308 10.585 1.00 98.12 92 ASN A O 1
ATOM 777 N N . ILE A 1 93 ? -3.822 -7.631 9.320 1.00 98.12 93 ILE A N 1
ATOM 778 C CA . ILE A 1 93 ? -3.846 -8.762 8.384 1.00 98.12 93 ILE A CA 1
ATOM 779 C C . ILE A 1 93 ? -2.463 -9.405 8.287 1.00 98.12 93 ILE A C 1
ATOM 781 O O . ILE A 1 93 ? -1.433 -8.761 8.481 1.00 98.12 93 ILE A O 1
ATOM 785 N N . THR A 1 94 ? -2.420 -10.695 7.958 1.00 97.62 94 THR A N 1
ATOM 786 C CA . THR A 1 94 ? -1.151 -11.380 7.692 1.00 97.62 94 THR A CA 1
ATOM 787 C C . THR A 1 94 ? -0.652 -11.056 6.286 1.00 97.62 94 THR A C 1
ATOM 789 O O . THR A 1 94 ? -1.444 -10.827 5.371 1.00 97.62 94 THR A O 1
ATOM 792 N N . LEU A 1 95 ? 0.667 -11.114 6.085 1.00 95.75 95 LEU A N 1
ATOM 793 C CA . LEU A 1 95 ? 1.275 -10.927 4.764 1.00 95.75 95 LEU A CA 1
ATOM 794 C C . LEU A 1 95 ? 0.741 -11.943 3.732 1.00 95.75 95 LEU A C 1
ATOM 796 O O . LEU A 1 95 ? 0.503 -11.598 2.580 1.00 95.75 95 LEU A O 1
ATOM 800 N N . ALA A 1 96 ? 0.488 -13.183 4.160 1.00 96.06 96 ALA A N 1
ATOM 801 C CA . ALA A 1 96 ? -0.091 -14.218 3.305 1.00 96.06 96 ALA A CA 1
ATOM 802 C C . A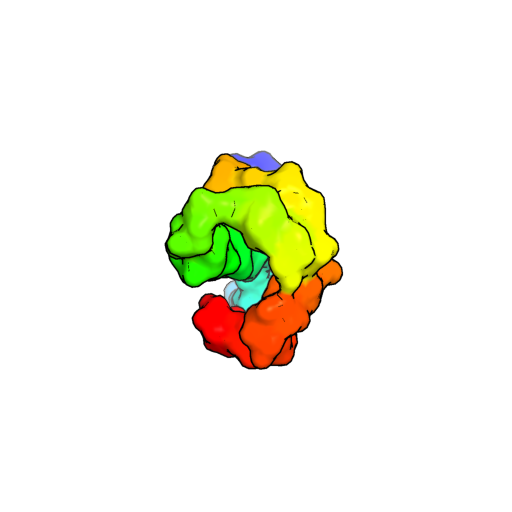LA A 1 96 ? -1.530 -13.891 2.874 1.00 96.06 96 ALA A C 1
ATOM 804 O O . ALA A 1 96 ? -1.892 -14.112 1.721 1.00 96.06 96 ALA A O 1
ATOM 805 N N . ASN A 1 97 ? -2.355 -13.355 3.780 1.00 97.31 97 ASN A N 1
ATOM 806 C CA . ASN A 1 97 ? -3.707 -12.918 3.431 1.00 97.31 97 ASN A CA 1
ATOM 807 C C . ASN A 1 97 ? -3.668 -11.704 2.505 1.00 97.31 97 ASN A C 1
ATOM 809 O O . ASN A 1 97 ? -4.433 -11.660 1.550 1.00 97.31 97 ASN A O 1
ATOM 813 N N . PHE A 1 98 ? -2.745 -10.771 2.739 1.00 98.06 98 PHE A N 1
ATOM 814 C CA . PHE A 1 98 ? -2.536 -9.642 1.843 1.00 98.06 98 PHE A CA 1
ATOM 815 C C . PHE A 1 98 ? -2.213 -10.095 0.413 1.00 98.06 98 PHE A C 1
ATOM 817 O O . PHE A 1 98 ? -2.892 -9.679 -0.517 1.00 98.06 98 PHE A O 1
ATOM 824 N N . PHE A 1 99 ? -1.248 -10.998 0.222 1.00 94.94 99 PHE A N 1
ATOM 825 C CA . PHE A 1 99 ? -0.914 -11.485 -1.122 1.00 94.94 99 PHE A CA 1
ATOM 826 C C . PHE A 1 99 ? -2.080 -12.216 -1.802 1.00 94.94 99 PHE A C 1
ATOM 828 O O . PHE A 1 99 ? -2.339 -11.978 -2.980 1.00 94.94 99 PHE A O 1
ATOM 835 N N . LYS A 1 100 ? -2.884 -12.975 -1.042 1.00 95.75 100 LYS A N 1
ATOM 836 C CA . LYS A 1 100 ? -4.149 -13.538 -1.549 1.00 95.75 100 LYS A CA 1
ATOM 837 C C . LYS A 1 100 ? -5.142 -12.462 -2.000 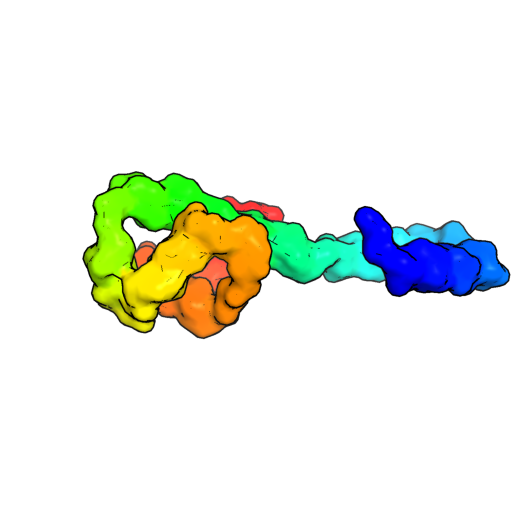1.00 95.75 100 LYS A C 1
ATOM 839 O O . LYS A 1 100 ? -5.795 -12.655 -3.017 1.00 95.75 100 LYS A O 1
ATOM 844 N N . MET A 1 101 ? -5.262 -11.353 -1.264 1.00 96.06 101 MET A N 1
ATOM 845 C CA . MET A 1 101 ? -6.131 -10.225 -1.638 1.00 96.06 101 MET A CA 1
ATOM 846 C C . MET A 1 101 ? -5.650 -9.531 -2.919 1.00 96.06 101 MET A C 1
ATOM 848 O O . MET A 1 101 ? -6.473 -9.144 -3.741 1.00 96.06 101 MET A O 1
ATOM 852 N N . VAL A 1 102 ? -4.331 -9.413 -3.106 1.00 95.12 102 VAL A N 1
ATOM 853 C CA . VAL A 1 102 ? -3.714 -8.846 -4.320 1.00 95.12 102 VAL A CA 1
ATOM 854 C C . VAL A 1 102 ? -3.832 -9.798 -5.524 1.00 95.12 102 VAL A C 1
ATOM 856 O O . VAL A 1 102 ? -3.794 -9.351 -6.669 1.00 95.12 102 VAL A O 1
ATOM 859 N N . GLY A 1 103 ? -3.997 -11.103 -5.286 1.00 92.06 103 GLY A N 1
ATOM 860 C CA . GLY A 1 103 ? -4.106 -12.118 -6.336 1.00 92.06 103 GLY A CA 1
ATOM 861 C C . GLY A 1 103 ? -2.754 -12.534 -6.920 1.00 92.06 103 GLY A C 1
ATOM 862 O O . GLY A 1 103 ? -2.649 -12.731 -8.135 1.00 92.06 103 GLY A O 1
ATOM 863 N N . ILE A 1 104 ? -1.728 -12.631 -6.067 1.00 84.00 104 ILE A N 1
ATOM 864 C CA . ILE A 1 104 ? -0.374 -13.103 -6.409 1.00 84.00 104 ILE A CA 1
ATOM 865 C C . ILE A 1 104 ? 0.057 -14.297 -5.558 1.00 84.00 104 ILE A C 1
ATOM 867 O O . ILE A 1 104 ? -0.474 -14.462 -4.434 1.00 84.00 104 ILE A O 1
#

pLDDT: mean 83.66, std 19.81, range [44.47, 98.75]

InterPro domains:
  IPR010982 Lambda repressor-like, DNA-binding domain superfamily [G3DSA:1.10.260.40] (52-102)

Sequence (104 aa):
MNFLFVNYIKNILIFGFQSEIFLRICNLFVPMIEANRKIVEFIRDEWVIPLNNNSKFALDHNIDEKTVRRIKDDENYQIALLTIMRICHGKNITLANFFKMVGI

Radius of gyration: 17.91 Å; chains: 1; bounding box: 30×38×43 Å

Secondary structure (DSSP, 8-state):
--HHHHHHHHHHHTTT---HHHHHHHHHTS-HHHHHHHHHHHIIIIIIHHHT-HHHHHHHTT--HHHHHHHHH-TT----HHHHHHHHHHTT--HHHHHHHHT-

Foldseek 3Di:
DDPVVVVVVVVVVVVPDPDPVVVVVVVVPPPVQNVQQLLLVCCQVVPLVVVVDLVVLCVLLVHDSVVSCCSHPPNRDRDDPVSLCSSCVSVVHDPVVSCVVSVD